Protein AF-A0A1I5AHB1-F1 (afdb_monomer)

Solvent-accessible surface area (backbone atoms only — not comparable to full-atom values): 4592 Å² total; per-residue (Å²): 130,82,53,74,68,56,57,51,50,54,47,67,75,32,63,68,62,44,22,51,57,49,12,53,50,34,43,76,64,52,40,63,62,47,78,52,43,39,49,46,83,52,96,94,46,73,43,64,39,43,66,46,49,50,54,10,49,69,69,22,85,41,59,49,82,41,77,49,65,47,85,60,74,92,60,80,83,130

pLDDT: mean 87.08, std 12.67, range [50.91, 98.5]

Structure (mmCIF, N/CA/C/O backbone):
data_AF-A0A1I5AHB1-F1
#
_entry.id   AF-A0A1I5AHB1-F1
#
loop_
_atom_site.group_PDB
_atom_site.id
_atom_site.type_symbol
_atom_site.label_atom_id
_atom_site.label_alt_id
_atom_site.label_comp_id
_atom_site.label_asym_id
_atom_site.label_entity_id
_atom_site.label_seq_id
_atom_site.pdbx_PDB_ins_code
_atom_site.Cartn_x
_atom_site.Cartn_y
_atom_site.Cartn_z
_atom_site.occupancy
_atom_site.B_iso_or_equiv
_atom_site.auth_seq_id
_atom_site.auth_comp_id
_atom_site.auth_asym_id
_atom_site.auth_atom_id
_atom_site.pdbx_PDB_model_num
ATOM 1 N N . MET A 1 1 ? 5.169 24.578 8.650 1.00 50.91 1 MET A N 1
ATOM 2 C CA . MET A 1 1 ? 5.186 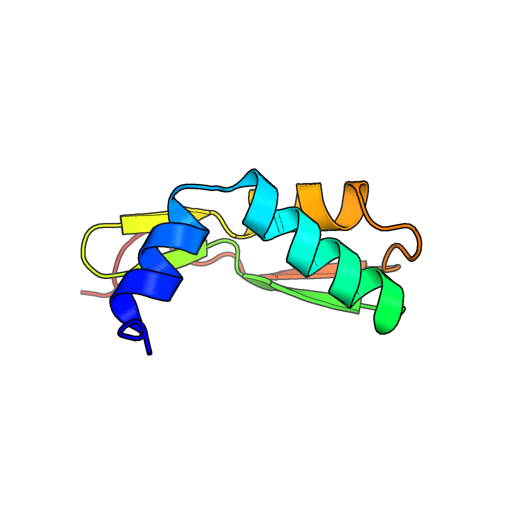23.107 8.538 1.00 50.91 1 MET A CA 1
ATOM 3 C C . MET A 1 1 ? 3.865 22.593 9.079 1.00 50.91 1 MET A C 1
ATOM 5 O O . MET A 1 1 ? 3.567 22.931 10.222 1.00 50.91 1 MET A O 1
ATOM 9 N N . PRO A 1 2 ? 3.045 21.894 8.281 1.00 59.84 2 PRO A N 1
ATOM 10 C CA . PRO A 1 2 ? 1.807 21.301 8.779 1.00 59.84 2 PRO A CA 1
ATOM 11 C C . PRO A 1 2 ? 2.112 20.315 9.908 1.00 59.84 2 PRO A C 1
ATOM 13 O O . PRO A 1 2 ? 3.183 19.701 9.949 1.00 59.84 2 PRO A O 1
ATOM 16 N N . ARG A 1 3 ? 1.185 20.191 10.858 1.00 81.75 3 ARG A N 1
ATOM 17 C CA . ARG A 1 3 ? 1.327 19.214 11.943 1.00 81.75 3 ARG A CA 1
ATOM 18 C C . ARG A 1 3 ? 1.182 17.810 11.361 1.00 81.75 3 ARG A C 1
ATOM 20 O O . ARG A 1 3 ? 0.390 17.607 10.448 1.00 81.75 3 ARG A O 1
ATOM 27 N N . TYR A 1 4 ? 1.883 16.833 11.937 1.00 67.50 4 TYR A N 1
ATOM 28 C CA . TYR A 1 4 ? 1.840 15.429 11.496 1.00 67.50 4 TYR A CA 1
ATOM 29 C C . TYR A 1 4 ? 0.405 14.907 11.276 1.00 67.50 4 TYR A C 1
ATOM 31 O O . TYR A 1 4 ? 0.118 14.242 10.282 1.00 67.50 4 TYR A O 1
ATOM 39 N N . ALA 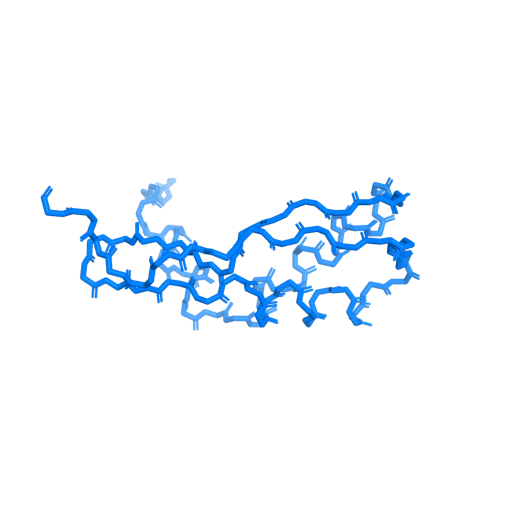A 1 5 ? -0.522 15.280 12.164 1.00 70.00 5 ALA A N 1
ATOM 40 C CA . ALA A 1 5 ? -1.935 14.917 12.063 1.00 70.00 5 ALA A CA 1
ATOM 41 C C . ALA A 1 5 ? -2.657 15.534 10.847 1.00 70.00 5 ALA 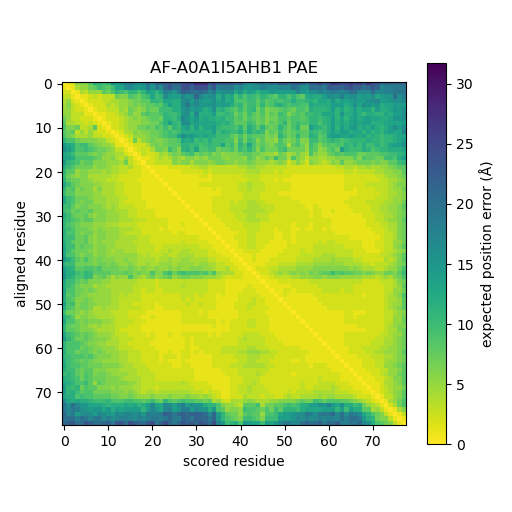A C 1
ATOM 43 O O . ALA A 1 5 ? -3.528 14.894 10.269 1.00 70.00 5 ALA A O 1
ATOM 44 N N . GLU A 1 6 ? -2.299 16.752 10.437 1.00 71.31 6 GLU A N 1
ATOM 45 C CA . GLU A 1 6 ? -2.916 17.443 9.295 1.00 71.31 6 GLU A CA 1
ATOM 46 C C . GLU A 1 6 ? -2.462 16.821 7.972 1.00 71.31 6 GLU A C 1
ATOM 48 O O . GLU A 1 6 ? -3.281 16.593 7.084 1.00 71.31 6 GLU A O 1
ATOM 53 N N . THR A 1 7 ? -1.174 16.472 7.865 1.00 65.81 7 THR A N 1
ATOM 54 C CA . THR A 1 7 ? -0.629 15.753 6.704 1.00 65.81 7 THR A CA 1
ATOM 55 C C . THR A 1 7 ? -1.254 14.373 6.540 1.00 65.81 7 THR A C 1
ATOM 57 O O . THR A 1 7 ? -1.587 13.989 5.424 1.00 65.81 7 THR A O 1
ATOM 60 N N . TYR A 1 8 ? -1.472 13.654 7.645 1.00 65.56 8 TYR A N 1
ATOM 61 C CA . TYR A 1 8 ? -2.121 12.342 7.619 1.00 65.56 8 TYR A CA 1
ATOM 62 C C . TYR A 1 8 ? -3.605 12.453 7.247 1.00 65.56 8 TYR A C 1
ATOM 64 O O . TYR A 1 8 ? -4.087 11.693 6.414 1.00 65.56 8 TYR A O 1
ATOM 72 N N . ALA A 1 9 ? -4.316 13.442 7.795 1.00 69.75 9 ALA A N 1
ATOM 73 C CA . ALA A 1 9 ? -5.718 13.681 7.463 1.00 69.75 9 ALA A CA 1
ATOM 74 C C . ALA A 1 9 ? -5.913 14.038 5.979 1.00 69.75 9 ALA A C 1
ATOM 76 O O . ALA A 1 9 ? -6.848 13.545 5.355 1.00 69.75 9 ALA A O 1
ATOM 77 N N . ALA A 1 10 ? -5.025 14.850 5.395 1.00 68.19 10 ALA A N 1
ATOM 78 C CA . ALA A 1 10 ? -5.059 15.161 3.965 1.00 68.19 10 ALA A CA 1
ATOM 79 C C . ALA A 1 10 ? -4.857 13.902 3.104 1.00 68.19 10 ALA A C 1
ATOM 81 O O . ALA A 1 10 ? -5.662 13.637 2.218 1.00 68.19 10 ALA A O 1
ATOM 82 N N . TRP A 1 11 ? -3.859 13.080 3.445 1.00 66.31 11 TRP A N 1
ATOM 83 C CA . TRP A 1 11 ? -3.585 11.792 2.790 1.00 66.31 11 TRP A CA 1
ATOM 84 C C . TRP A 1 11 ? -4.756 10.801 2.855 1.00 66.31 11 TRP A C 1
ATOM 86 O O . TRP A 1 11 ? -4.918 9.958 1.983 1.00 66.31 11 TRP A O 1
ATOM 96 N N . GLN A 1 12 ? -5.578 10.879 3.899 1.00 65.06 12 GLN A N 1
ATOM 97 C CA . GLN A 1 12 ? -6.709 9.972 4.105 1.00 65.06 12 GLN A CA 1
ATOM 98 C C . GLN A 1 12 ? -8.003 10.445 3.438 1.00 65.06 12 GLN A C 1
ATOM 100 O O . GLN A 1 12 ? -8.901 9.634 3.222 1.00 65.06 12 GLN A O 1
ATOM 105 N N . ASN A 1 13 ? -8.117 11.743 3.150 1.00 74.06 13 ASN A N 1
ATOM 106 C CA . ASN A 1 13 ? -9.265 12.325 2.452 1.00 74.06 13 ASN A CA 1
ATOM 107 C C . ASN A 1 13 ? -9.097 12.298 0.924 1.00 74.06 13 ASN A C 1
ATOM 109 O O . ASN A 1 13 ? -10.071 12.524 0.211 1.00 74.06 13 ASN A O 1
ATOM 113 N N . ASP A 1 14 ? -7.889 12.001 0.438 1.00 78.62 14 ASP A N 1
ATOM 114 C CA . ASP A 1 14 ? -7.569 11.819 -0.975 1.00 78.62 14 ASP A CA 1
ATOM 115 C C . ASP A 1 14 ? -6.981 10.416 -1.216 1.00 78.62 14 ASP A C 1
ATOM 117 O O . ASP A 1 14 ? -5.760 10.229 -1.238 1.00 78.62 14 ASP A O 1
ATOM 121 N N . PRO A 1 15 ? -7.841 9.396 -1.381 1.00 69.62 15 PRO A N 1
ATOM 122 C CA . PRO A 1 15 ? -7.372 8.046 -1.655 1.00 69.62 15 PRO A CA 1
ATO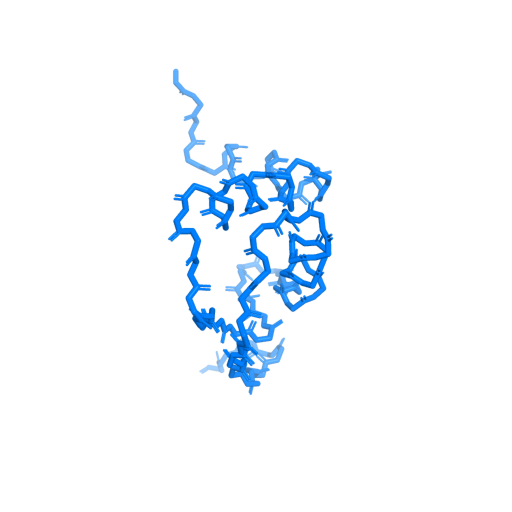M 123 C C . PRO A 1 15 ? -6.641 7.954 -3.005 1.00 69.62 15 PRO A C 1
ATOM 125 O O . PRO A 1 15 ? -5.795 7.078 -3.157 1.00 69.62 15 PRO A O 1
ATOM 128 N N . VAL A 1 16 ? -6.885 8.884 -3.942 1.00 77.56 16 VAL A N 1
ATOM 129 C CA . VAL A 1 16 ? -6.191 8.922 -5.237 1.00 77.56 16 VAL A CA 1
ATOM 130 C C . VAL A 1 16 ? -4.724 9.290 -5.060 1.00 77.56 16 VAL A C 1
ATOM 132 O O . VAL A 1 16 ? -3.848 8.585 -5.564 1.00 77.56 16 VAL A O 1
ATOM 135 N N . GLY A 1 17 ? -4.447 10.334 -4.279 1.00 81.06 17 GLY A N 1
ATOM 136 C CA . GLY A 1 17 ? -3.081 10.691 -3.907 1.00 81.06 17 GLY A CA 1
ATOM 137 C C . GLY A 1 17 ? -2.362 9.567 -3.150 1.00 81.06 17 GLY A C 1
ATOM 138 O O . GLY A 1 17 ? -1.169 9.347 -3.363 1.00 81.06 17 GLY A O 1
ATOM 139 N N . PHE A 1 18 ? -3.087 8.803 -2.320 1.00 78.75 18 PHE A N 1
ATOM 140 C CA . PHE A 1 18 ? -2.518 7.695 -1.543 1.00 78.75 18 PHE A CA 1
ATOM 141 C C . PHE A 1 18 ? -1.885 6.621 -2.436 1.00 78.75 18 PHE A C 1
ATOM 143 O O . PHE A 1 18 ? -0.709 6.280 -2.273 1.00 78.75 18 PHE A O 1
ATOM 150 N N . TRP A 1 19 ? -2.664 6.040 -3.354 1.00 85.69 19 TRP A N 1
ATOM 151 C CA . TRP A 1 19 ? -2.171 4.916 -4.152 1.00 85.69 19 TRP A CA 1
ATOM 152 C C . TRP A 1 19 ? -1.223 5.359 -5.268 1.00 85.69 19 TRP A C 1
ATOM 154 O O . TRP A 1 19 ? -0.355 4.578 -5.640 1.00 85.69 19 TRP A O 1
ATOM 164 N N . GLN A 1 20 ? -1.289 6.615 -5.729 1.00 91.62 20 GLN A N 1
ATOM 165 C CA . GLN A 1 20 ? -0.310 7.178 -6.673 1.00 91.62 20 GLN A CA 1
ATOM 166 C C . GLN A 1 20 ? 1.101 7.256 -6.081 1.00 91.62 20 GLN A C 1
ATOM 168 O O . GLN A 1 20 ? 2.081 6.838 -6.702 1.00 91.62 20 GLN A O 1
ATOM 173 N N . GLU A 1 21 ? 1.213 7.747 -4.852 1.00 92.56 21 GLU A N 1
ATOM 174 C CA . GLU A 1 21 ? 2.490 7.827 -4.139 1.00 92.56 21 GLU A CA 1
ATOM 175 C C . GLU A 1 21 ? 3.039 6.437 -3.794 1.00 92.56 21 GLU A C 1
ATOM 177 O O . GLU A 1 21 ? 4.250 6.207 -3.817 1.00 92.56 21 GLU A O 1
ATOM 182 N N . LEU A 1 22 ? 2.159 5.476 -3.496 1.00 94.69 22 LEU A N 1
ATOM 183 C CA . LEU A 1 22 ? 2.568 4.089 -3.289 1.00 94.69 22 LEU A CA 1
ATOM 184 C C . LEU A 1 22 ? 3.016 3.417 -4.598 1.00 94.69 22 LEU A C 1
ATOM 186 O O . LEU A 1 22 ? 4.047 2.749 -4.584 1.00 94.69 22 LEU A O 1
ATOM 190 N N . ALA A 1 23 ? 2.313 3.633 -5.713 1.00 97.06 23 ALA A N 1
ATOM 191 C CA . ALA A 1 23 ? 2.703 3.133 -7.032 1.00 97.06 23 ALA A CA 1
ATOM 192 C C . ALA A 1 23 ? 4.084 3.664 -7.440 1.00 97.06 23 ALA A C 1
ATOM 194 O O . ALA A 1 23 ? 4.965 2.883 -7.779 1.00 97.06 23 ALA A O 1
ATOM 195 N N . THR A 1 24 ? 4.324 4.965 -7.244 1.00 97.38 24 THR A N 1
ATOM 196 C CA . THR A 1 24 ? 5.631 5.596 -7.501 1.00 97.38 24 THR A CA 1
ATOM 197 C C . THR A 1 24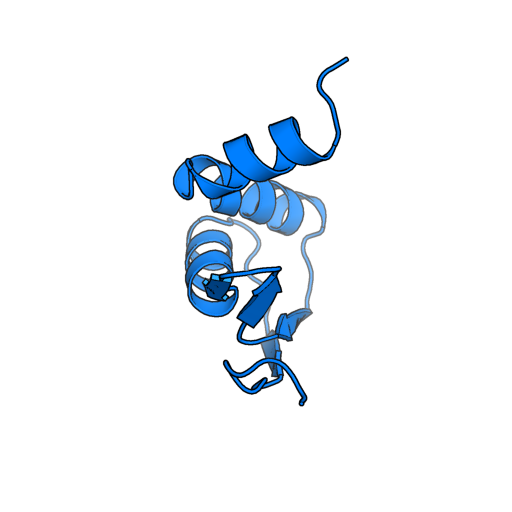 ? 6.762 4.912 -6.722 1.00 97.38 24 THR A C 1
ATOM 199 O O . THR A 1 24 ? 7.853 4.703 -7.248 1.00 97.38 24 THR A O 1
ATOM 202 N N . ARG A 1 25 ? 6.513 4.513 -5.466 1.00 97.50 25 ARG A N 1
ATOM 203 C CA . ARG A 1 25 ? 7.496 3.775 -4.652 1.00 97.50 25 ARG A CA 1
ATOM 204 C C . ARG A 1 25 ? 7.696 2.336 -5.118 1.00 97.50 25 ARG A C 1
ATOM 206 O O . ARG A 1 25 ? 8.804 1.823 -4.999 1.00 97.50 25 ARG A O 1
ATOM 213 N N . ILE A 1 26 ? 6.641 1.676 -5.592 1.00 98.25 26 ILE A N 1
ATOM 214 C CA . ILE A 1 26 ? 6.740 0.339 -6.189 1.00 98.25 26 ILE A CA 1
ATOM 215 C C . ILE A 1 26 ? 7.595 0.416 -7.459 1.00 98.25 26 ILE A C 1
ATOM 217 O O . ILE A 1 26 ? 8.503 -0.396 -7.621 1.00 98.25 26 ILE A O 1
ATOM 221 N N . ASP A 1 27 ? 7.372 1.426 -8.298 1.00 98.44 27 ASP A N 1
ATOM 222 C CA . ASP A 1 27 ? 8.124 1.622 -9.535 1.00 98.44 27 ASP A CA 1
ATOM 223 C C . ASP A 1 27 ? 9.602 1.899 -9.291 1.00 98.44 27 ASP A C 1
ATOM 225 O O . ASP A 1 27 ? 10.445 1.250 -9.910 1.00 98.44 27 ASP A O 1
ATOM 229 N N . ASP A 1 28 ? 9.919 2.793 -8.355 1.00 98.44 28 ASP A N 1
ATOM 230 C CA . ASP A 1 28 ? 11.302 3.126 -7.998 1.00 98.44 28 ASP A CA 1
ATOM 231 C C . ASP A 1 28 ? 12.047 1.932 -7.373 1.00 98.44 28 ASP A C 1
ATOM 233 O O . ASP A 1 28 ? 13.199 1.655 -7.708 1.00 98.44 28 ASP A O 1
ATOM 237 N N . ALA A 1 29 ? 11.382 1.178 -6.489 1.00 98.12 29 ALA A N 1
ATOM 238 C CA . ALA A 1 29 ? 12.009 0.066 -5.777 1.00 98.12 29 ALA A CA 1
ATOM 239 C C . ALA A 1 29 ? 12.051 -1.250 -6.574 1.00 98.12 29 ALA A C 1
ATOM 241 O O . ALA A 1 29 ? 12.819 -2.144 -6.211 1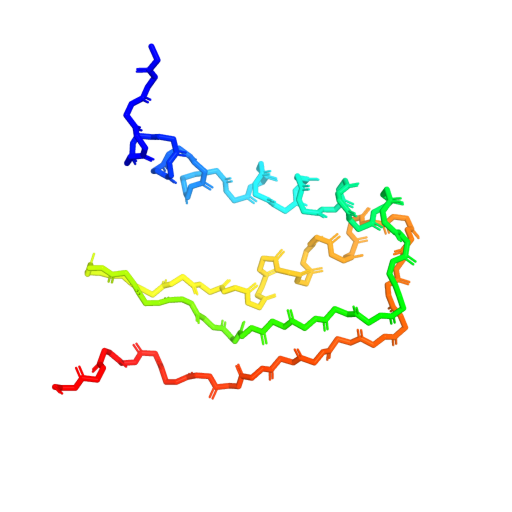.00 98.12 29 ALA A O 1
ATOM 242 N N . ALA A 1 30 ? 11.203 -1.398 -7.599 1.00 98.19 30 ALA A N 1
ATOM 243 C CA . ALA A 1 30 ? 10.992 -2.627 -8.370 1.00 98.19 30 ALA A CA 1
ATOM 244 C C . ALA A 1 30 ? 10.970 -3.910 -7.497 1.00 98.19 30 ALA A C 1
ATOM 246 O O . ALA A 1 30 ? 11.764 -4.839 -7.708 1.00 98.19 30 ALA A O 1
ATOM 247 N N . PRO A 1 31 ? 10.111 -3.974 -6.458 1.00 98.19 31 PRO A N 1
ATOM 248 C CA . PRO A 1 31 ? 10.187 -5.016 -5.449 1.00 98.19 31 PRO A CA 1
ATOM 249 C C . PRO A 1 31 ? 9.713 -6.363 -5.992 1.00 98.19 31 PRO A C 1
ATOM 251 O O . PRO A 1 31 ? 8.734 -6.458 -6.723 1.00 98.19 31 PRO A O 1
ATOM 254 N N . LYS A 1 32 ? 10.345 -7.446 -5.536 1.00 98.50 32 LYS A N 1
ATOM 255 C CA . LYS A 1 32 ? 9.870 -8.809 -5.818 1.00 98.50 32 LYS A CA 1
ATOM 256 C C . LYS A 1 32 ? 8.671 -9.215 -4.968 1.00 98.50 32 LYS A C 1
ATOM 258 O O . LYS A 1 32 ? 7.818 -9.972 -5.422 1.00 98.50 32 LYS A O 1
ATOM 263 N N . VAL A 1 33 ? 8.607 -8.710 -3.738 1.00 98.12 33 VAL A N 1
ATOM 264 C CA . VAL A 1 33 ? 7.529 -9.007 -2.795 1.00 98.12 33 VAL A CA 1
ATOM 265 C C . VAL A 1 33 ? 7.121 -7.739 -2.063 1.00 98.12 33 VAL A C 1
ATOM 267 O O . VAL A 1 33 ? 7.979 -7.000 -1.583 1.00 98.12 33 VAL A O 1
ATOM 270 N N . VAL A 1 34 ? 5.813 -7.534 -1.915 1.00 97.94 34 VAL A N 1
ATOM 271 C CA . VAL A 1 34 ? 5.240 -6.548 -0.992 1.00 97.94 34 VAL A CA 1
ATOM 272 C C . VAL A 1 34 ? 4.646 -7.270 0.215 1.00 97.94 34 VAL A C 1
ATOM 274 O O . VAL A 1 34 ? 3.958 -8.281 0.074 1.00 97.94 34 VAL A O 1
ATOM 277 N N . ILE A 1 35 ? 4.909 -6.753 1.414 1.00 97.50 35 ILE A N 1
ATOM 278 C CA . ILE A 1 35 ? 4.337 -7.257 2.667 1.00 97.50 35 ILE A CA 1
ATOM 279 C C . ILE A 1 35 ? 3.461 -6.160 3.265 1.00 97.50 35 ILE A C 1
ATOM 281 O O . ILE A 1 35 ? 3.901 -5.020 3.406 1.00 97.50 35 ILE A O 1
ATOM 285 N N . SER A 1 36 ? 2.225 -6.501 3.620 1.00 96.38 36 SER A N 1
ATOM 286 C CA . SER A 1 36 ? 1.255 -5.564 4.184 1.00 96.38 36 SER A CA 1
ATOM 287 C C . SER A 1 36 ? 0.302 -6.250 5.171 1.00 96.38 36 SER A C 1
ATOM 289 O O . SER A 1 36 ? 0.406 -7.443 5.461 1.00 96.38 36 SER A O 1
ATOM 291 N N . ALA A 1 37 ? -0.649 -5.483 5.693 1.00 95.69 37 ALA A N 1
ATOM 292 C CA . ALA A 1 37 ? -1.776 -5.963 6.481 1.00 95.69 37 ALA A CA 1
ATOM 293 C C . ALA A 1 37 ? -3.100 -5.628 5.780 1.00 95.69 37 ALA A C 1
ATOM 295 O O . ALA A 1 37 ? -3.162 -4.737 4.937 1.00 95.69 37 ALA A O 1
ATOM 296 N N . SER A 1 38 ? -4.190 -6.303 6.147 1.00 94.12 38 SER A N 1
ATOM 297 C CA . SER A 1 38 ? -5.521 -6.027 5.592 1.00 94.12 38 SER A CA 1
ATOM 298 C C . SER A 1 38 ? -6.047 -4.642 5.971 1.00 94.12 38 SER A C 1
ATOM 300 O O . SER A 1 38 ? -6.756 -4.020 5.178 1.00 94.12 38 SER A O 1
ATOM 302 N N . CYS A 1 39 ? -5.716 -4.166 7.175 1.00 93.12 39 CYS A N 1
ATOM 303 C CA . CYS A 1 39 ? -6.151 -2.871 7.680 1.00 93.12 39 CYS A CA 1
ATOM 304 C C . CYS A 1 39 ? -5.208 -2.261 8.730 1.00 93.12 39 CYS A C 1
ATOM 306 O O . CYS A 1 39 ? -4.437 -2.960 9.396 1.00 93.12 39 CYS A O 1
ATOM 308 N N . GLY A 1 40 ? -5.322 -0.943 8.897 1.00 90.06 40 GLY A N 1
ATOM 309 C CA . GLY A 1 40 ? -4.805 -0.185 10.034 1.00 90.06 40 GLY A CA 1
ATOM 310 C C . GLY A 1 40 ? -5.935 0.227 10.976 1.00 90.06 40 GLY A C 1
ATOM 311 O O . GLY A 1 40 ? -7.048 0.493 10.526 1.00 90.06 40 GLY A O 1
ATOM 312 N N . ILE A 1 41 ? -5.660 0.293 12.279 1.00 89.62 41 ILE A N 1
ATOM 313 C CA . ILE A 1 41 ? -6.625 0.751 13.287 1.00 89.62 41 ILE A CA 1
ATOM 314 C C . ILE A 1 41 ? -6.141 2.080 13.854 1.00 89.62 41 ILE A C 1
ATOM 316 O O . ILE A 1 41 ? -5.088 2.144 14.486 1.00 89.62 41 ILE A O 1
ATOM 320 N N . GLU A 1 42 ? -6.938 3.122 13.654 1.00 86.31 42 GLU A N 1
ATOM 321 C CA . GLU A 1 42 ? -6.725 4.460 14.199 1.00 86.31 42 GLU A CA 1
ATOM 322 C C . GLU A 1 42 ? -7.839 4.791 15.209 1.00 86.31 42 GLU A C 1
ATOM 324 O O . GLU A 1 42 ? -8.896 4.146 15.208 1.00 86.31 42 GLU A O 1
ATOM 329 N N . PRO A 1 43 ? -7.653 5.782 16.101 1.00 85.69 43 PRO A N 1
ATOM 330 C CA . PRO A 1 43 ? -8.728 6.238 16.976 1.00 85.69 43 PRO A CA 1
ATOM 331 C C . PRO A 1 43 ? -9.992 6.593 16.174 1.00 85.69 43 PRO A C 1
ATOM 333 O O . PRO A 1 43 ? -10.000 7.534 15.389 1.00 85.69 43 PRO A O 1
ATOM 336 N N . GLY A 1 44 ? -11.062 5.818 16.375 1.00 83.50 44 GLY A N 1
ATOM 337 C CA . GLY A 1 44 ? -12.362 6.039 15.735 1.00 83.50 44 GLY A CA 1
ATOM 338 C C . GLY A 1 44 ? -12.499 5.527 14.297 1.00 83.50 44 GLY A C 1
ATOM 339 O O . GLY A 1 44 ? -13.549 5.759 13.702 1.00 83.50 44 GLY A O 1
ATOM 340 N N . ARG A 1 45 ? -11.500 4.834 13.722 1.00 84.69 45 ARG A N 1
ATOM 341 C CA . ARG A 1 45 ? -11.576 4.392 12.318 1.00 84.69 45 ARG A CA 1
ATOM 342 C C . ARG A 1 45 ? -10.715 3.168 11.990 1.00 84.69 45 ARG A C 1
ATOM 344 O O . ARG A 1 45 ? -9.664 2.939 12.581 1.00 84.69 45 ARG A O 1
ATOM 351 N N . VAL A 1 46 ? -11.154 2.418 10.980 1.00 88.56 46 VAL A N 1
ATOM 352 C CA . VAL A 1 46 ? -10.391 1.356 10.309 1.00 88.56 46 VAL A CA 1
ATOM 353 C C . VAL A 1 46 ? -9.955 1.855 8.931 1.00 88.56 46 VAL A C 1
ATOM 355 O O . VAL A 1 46 ? -10.790 2.321 8.160 1.00 88.56 46 VAL A O 1
ATOM 358 N N . ILE A 1 47 ? -8.666 1.749 8.612 1.00 87.88 47 ILE A N 1
ATOM 359 C CA . ILE A 1 47 ? -8.109 2.056 7.289 1.00 87.88 47 ILE A CA 1
ATOM 360 C C . ILE A 1 47 ? -7.993 0.758 6.500 1.00 87.88 47 ILE A C 1
ATOM 362 O O . ILE A 1 47 ? -7.273 -0.145 6.917 1.00 87.88 47 ILE A O 1
ATOM 366 N N . ALA A 1 48 ? -8.676 0.650 5.363 1.00 89.94 48 ALA A N 1
ATOM 367 C CA . ALA A 1 48 ? -8.614 -0.535 4.512 1.00 89.94 48 ALA A CA 1
ATOM 368 C C . ALA A 1 48 ? -7.349 -0.503 3.635 1.00 89.94 48 ALA A C 1
ATOM 370 O O . ALA A 1 48 ? -7.380 -0.031 2.505 1.00 89.94 48 ALA A O 1
ATOM 371 N N . TYR A 1 49 ? -6.226 -1.000 4.158 1.00 92.38 49 TYR A N 1
ATOM 372 C CA . TYR A 1 49 ? -4.949 -1.020 3.435 1.00 92.38 49 TYR A CA 1
ATOM 373 C C . TYR A 1 49 ? -4.985 -1.870 2.174 1.00 92.38 49 TYR A C 1
ATOM 375 O O . TYR A 1 49 ? -4.388 -1.480 1.179 1.00 92.38 49 TYR A O 1
ATOM 383 N N . LYS A 1 50 ? -5.666 -3.022 2.200 1.00 93.00 50 LYS A N 1
ATOM 384 C CA . LYS A 1 50 ? -5.640 -3.939 1.058 1.00 93.00 50 LYS A CA 1
ATOM 385 C C . LYS A 1 50 ? -6.191 -3.306 -0.234 1.00 93.00 50 LYS A C 1
ATOM 387 O O . LYS A 1 50 ? -5.449 -3.325 -1.204 1.00 93.00 50 LYS A O 1
ATOM 392 N N . PRO A 1 51 ? -7.387 -2.688 -0.257 1.00 92.94 51 PRO A N 1
ATOM 393 C CA . PRO A 1 51 ? -7.853 -1.976 -1.448 1.00 92.94 51 PRO A CA 1
ATOM 394 C C . PRO A 1 51 ? -6.877 -0.897 -1.928 1.00 92.94 51 PRO A C 1
ATOM 396 O O . PRO A 1 51 ? -6.597 -0.813 -3.112 1.00 92.94 51 PRO A O 1
ATOM 399 N N . LEU A 1 52 ? -6.296 -0.117 -1.010 1.00 92.31 52 LEU A N 1
ATOM 400 C CA . LEU A 1 52 ? -5.332 0.927 -1.373 1.00 92.31 52 LEU A CA 1
ATOM 401 C C . LEU A 1 52 ? -4.050 0.358 -1.999 1.00 92.31 52 LEU A C 1
ATOM 403 O O . LEU A 1 52 ? -3.481 0.954 -2.908 1.00 92.31 52 LEU A O 1
ATOM 407 N N . LEU A 1 53 ? -3.582 -0.781 -1.489 1.00 94.94 53 LEU A N 1
ATOM 408 C CA . LEU A 1 53 ? -2.419 -1.479 -2.021 1.00 94.94 53 LEU A CA 1
ATOM 409 C C . LEU A 1 53 ? -2.715 -2.123 -3.379 1.00 94.94 53 LEU A C 1
ATOM 411 O O . LEU A 1 53 ? -1.856 -2.074 -4.253 1.00 94.94 53 LEU A O 1
ATOM 415 N N . ASP A 1 54 ? -3.900 -2.711 -3.548 1.00 96.25 54 ASP A N 1
ATOM 416 C CA . ASP A 1 54 ? -4.316 -3.324 -4.812 1.00 96.25 54 ASP A CA 1
ATOM 417 C C . ASP A 1 54 ? -4.308 -2.267 -5.937 1.00 96.25 54 ASP A C 1
ATOM 419 O O . ASP A 1 54 ? -3.637 -2.463 -6.946 1.00 96.25 54 ASP A O 1
ATOM 423 N N . GLU A 1 55 ? -4.916 -1.096 -5.709 1.00 96.06 55 GLU A N 1
ATOM 424 C CA . GLU A 1 55 ? -4.925 0.014 -6.681 1.00 96.06 55 GLU A CA 1
ATOM 425 C C . GLU A 1 55 ? -3.513 0.540 -6.996 1.00 96.06 55 GLU A C 1
ATOM 427 O O . GLU A 1 55 ? -3.193 0.861 -8.140 1.00 96.06 55 GLU A O 1
ATOM 432 N N . ALA A 1 56 ? -2.632 0.605 -5.993 1.00 96.50 56 ALA A N 1
ATOM 433 C CA . ALA A 1 56 ? -1.252 1.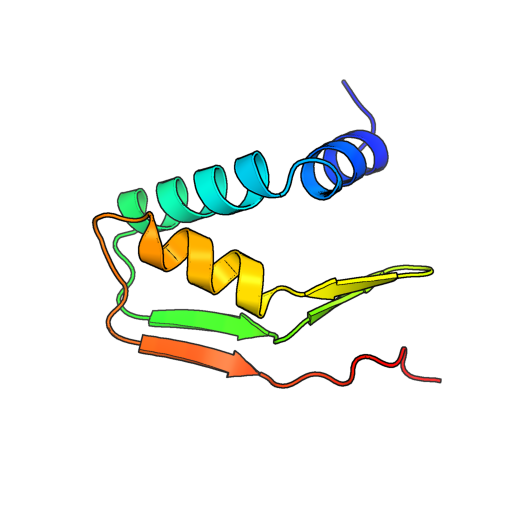037 -6.201 1.00 96.50 56 ALA A CA 1
ATOM 434 C C . ALA A 1 56 ? -0.442 0.036 -7.041 1.00 96.50 56 ALA A C 1
ATOM 436 O O . ALA A 1 56 ? 0.363 0.444 -7.874 1.00 96.50 56 ALA A O 1
ATOM 437 N N . ILE A 1 57 ? -0.645 -1.268 -6.827 1.00 97.31 57 ILE A N 1
ATOM 438 C CA . ILE A 1 57 ? -0.007 -2.326 -7.622 1.00 97.31 57 ILE A CA 1
ATOM 439 C C . ILE A 1 57 ? -0.537 -2.314 -9.060 1.00 97.31 57 ILE A C 1
ATOM 441 O O . ILE A 1 57 ? 0.239 -2.504 -9.998 1.00 97.31 57 ILE A O 1
ATOM 445 N N . ASP A 1 58 ? -1.837 -2.087 -9.242 1.00 97.31 58 ASP A N 1
ATOM 446 C CA . ASP A 1 58 ? -2.446 -2.018 -10.570 1.00 97.31 58 ASP A CA 1
ATOM 447 C C . ASP A 1 58 ? -1.889 -0.840 -11.378 1.00 97.31 58 ASP A C 1
ATOM 449 O O . ASP A 1 58 ? -1.539 -1.017 -12.553 1.00 97.31 58 ASP A O 1
ATOM 453 N N . LEU A 1 59 ? -1.727 0.318 -10.726 1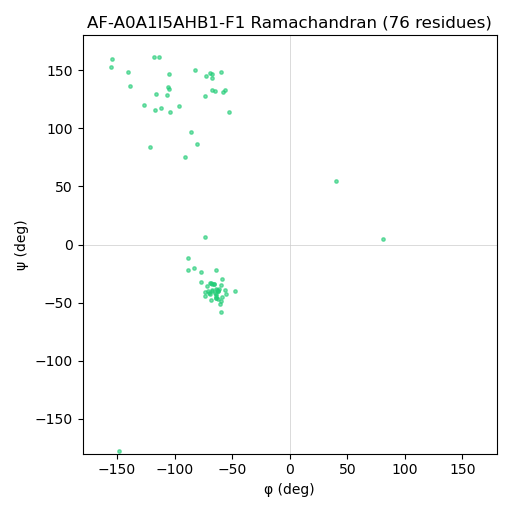.00 96.94 59 LEU A N 1
ATOM 454 C CA . LEU A 1 59 ? -1.164 1.535 -11.310 1.00 96.94 59 LEU A CA 1
ATOM 455 C C . LEU A 1 59 ? 0.342 1.441 -11.615 1.00 96.94 59 LEU A C 1
ATOM 457 O O . LEU A 1 59 ? 0.783 2.061 -12.577 1.00 96.94 59 LEU A O 1
ATOM 461 N N . ALA A 1 60 ? 1.116 0.699 -10.821 1.00 97.62 60 ALA A N 1
ATOM 462 C CA . ALA A 1 60 ? 2.567 0.586 -10.987 1.00 97.62 60 ALA A CA 1
ATOM 463 C C . ALA A 1 60 ? 2.965 -0.155 -12.279 1.00 97.62 60 ALA A C 1
ATOM 465 O O . ALA A 1 60 ? 2.359 -1.168 -12.653 1.00 97.62 60 ALA A O 1
ATOM 466 N N . ASP A 1 61 ? 4.042 0.291 -12.918 1.00 98.12 61 ASP A N 1
ATOM 467 C CA . ASP A 1 61 ? 4.685 -0.385 -14.047 1.00 98.12 61 ASP A CA 1
ATOM 468 C C . ASP A 1 61 ? 5.458 -1.635 -13.580 1.00 98.12 61 ASP A C 1
ATOM 470 O O . ASP A 1 61 ? 5.332 -2.718 -14.164 1.00 98.12 61 ASP A O 1
ATOM 474 N N . ASN A 1 62 ? 6.212 -1.525 -12.482 1.00 97.81 62 ASN A N 1
ATOM 475 C CA . ASN A 1 62 ? 7.025 -2.609 -11.923 1.00 97.81 62 ASN A CA 1
ATOM 476 C C . ASN A 1 62 ? 6.239 -3.429 -10.893 1.00 97.81 62 ASN A C 1
ATOM 478 O O . ASN A 1 62 ? 6.445 -3.330 -9.682 1.00 97.81 62 ASN A O 1
ATOM 482 N N . LYS A 1 63 ? 5.332 -4.278 -11.382 1.00 98.19 63 LYS A N 1
ATOM 483 C CA . LYS A 1 63 ? 4.475 -5.105 -10.521 1.00 98.19 63 LYS A CA 1
ATOM 484 C C . LYS A 1 63 ? 5.285 -6.137 -9.716 1.00 98.19 63 LYS A C 1
ATOM 486 O O . LYS A 1 63 ? 6.096 -6.857 -10.301 1.00 98.19 63 LYS A O 1
ATOM 491 N N . PRO A 1 64 ? 5.045 -6.261 -8.396 1.00 98.25 64 PRO A N 1
ATOM 492 C CA . PRO A 1 64 ? 5.676 -7.297 -7.591 1.00 98.25 64 PRO A CA 1
ATOM 493 C C . PRO A 1 64 ? 5.173 -8.690 -7.978 1.00 98.25 64 PRO A C 1
ATOM 495 O O . PRO A 1 64 ? 3.996 -8.876 -8.284 1.00 98.25 64 PRO A O 1
ATOM 498 N N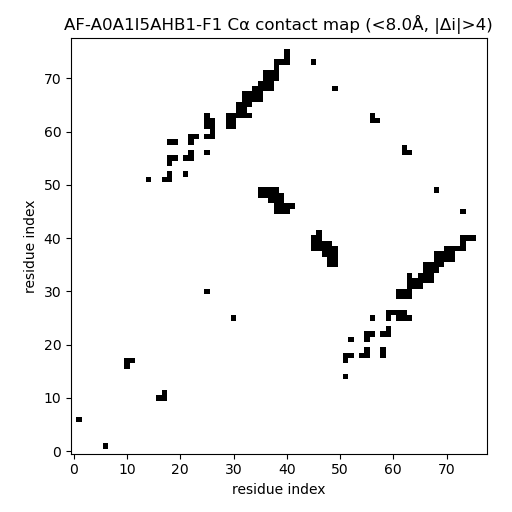 . ASP A 1 65 ? 6.048 -9.691 -7.874 1.00 98.25 65 ASP A N 1
ATOM 499 C CA . ASP A 1 65 ? 5.706 -11.087 -8.176 1.00 98.25 65 ASP A CA 1
ATOM 500 C C . ASP A 1 65 ? 4.724 -11.653 -7.127 1.00 98.25 65 ASP A C 1
ATOM 502 O O . ASP A 1 65 ? 3.853 -12.471 -7.436 1.00 98.25 65 ASP A O 1
ATOM 506 N N . HIS A 1 66 ? 4.845 -11.203 -5.869 1.00 97.69 66 HIS A N 1
ATOM 507 C CA . HIS A 1 66 ? 3.996 -11.643 -4.762 1.00 97.69 66 HIS A CA 1
ATOM 508 C C . HIS A 1 66 ? 3.598 -10.509 -3.810 1.00 97.69 66 HIS A C 1
ATOM 510 O O . HIS A 1 66 ? 4.372 -9.597 -3.521 1.00 97.69 66 HIS A O 1
ATOM 516 N N . CYS A 1 67 ? 2.402 -10.630 -3.231 1.00 97.12 67 CYS A N 1
ATOM 517 C CA . CYS A 1 67 ? 1.926 -9.772 -2.151 1.00 97.12 67 CYS A CA 1
ATOM 518 C C . CYS A 1 67 ? 1.471 -10.628 -0.962 1.00 97.12 67 CYS A C 1
ATOM 520 O O . CYS A 1 67 ? 0.559 -11.447 -1.085 1.00 97.12 67 CYS A O 1
ATOM 522 N N . VAL A 1 68 ? 2.095 -10.432 0.200 1.00 97.38 68 VAL A N 1
ATOM 523 C CA . VAL A 1 68 ? 1.755 -11.125 1.448 1.00 97.38 68 VAL A CA 1
ATOM 524 C C . VAL A 1 68 ? 0.993 -10.164 2.352 1.00 97.38 68 VAL A C 1
ATOM 526 O O . VAL A 1 68 ? 1.553 -9.182 2.832 1.00 97.38 68 VAL A O 1
ATOM 529 N N . CYS A 1 69 ? -0.282 -10.458 2.606 1.00 95.94 69 CYS A N 1
ATOM 530 C CA . CYS A 1 69 ? -1.153 -9.619 3.430 1.00 95.94 69 CYS A CA 1
ATOM 531 C C . CYS A 1 69 ? -1.616 -10.356 4.689 1.00 95.94 69 CYS A C 1
ATOM 533 O O . CYS A 1 69 ? -2.378 -11.322 4.605 1.00 95.94 69 CYS A O 1
ATOM 535 N N . GLU A 1 70 ? -1.211 -9.867 5.861 1.00 95.88 70 GLU A N 1
ATOM 536 C CA . GLU A 1 70 ? -1.697 -10.376 7.145 1.00 95.88 70 GLU A CA 1
ATOM 537 C C . GLU A 1 70 ? -3.138 -9.915 7.393 1.00 95.88 70 GLU A C 1
ATOM 539 O O . GLU A 1 70 ? -3.463 -8.730 7.281 1.00 95.88 70 GLU A O 1
ATOM 544 N N . ARG A 1 71 ? -4.035 -10.857 7.697 1.00 93.75 71 ARG A N 1
ATOM 545 C CA . ARG A 1 71 ? -5.443 -10.545 7.949 1.00 93.75 71 ARG A CA 1
ATOM 546 C C . ARG A 1 71 ? -5.648 -10.152 9.410 1.00 93.75 71 ARG A C 1
ATOM 548 O O . ARG A 1 71 ? -5.876 -11.008 10.259 1.00 93.75 71 ARG A O 1
ATOM 555 N N . ARG A 1 72 ? -5.669 -8.843 9.654 1.00 92.19 72 ARG A N 1
ATOM 556 C CA . ARG A 1 72 ? -5.921 -8.234 10.964 1.00 92.19 72 ARG A CA 1
ATOM 557 C C . ARG A 1 72 ? -7.408 -8.138 11.262 1.00 92.19 72 ARG A C 1
ATOM 559 O O . ARG A 1 72 ? -8.235 -7.960 10.368 1.00 92.19 72 ARG A O 1
ATOM 566 N N . SER A 1 73 ? -7.748 -8.199 12.546 1.00 86.62 73 SER A N 1
ATOM 567 C CA . SER A 1 73 ? -9.096 -7.886 13.009 1.00 86.62 73 SER A CA 1
ATOM 568 C C . SER A 1 73 ? -9.400 -6.400 12.814 1.00 86.62 73 SER A C 1
ATOM 570 O O . SER A 1 73 ? -8.639 -5.549 13.270 1.00 86.62 73 SER A O 1
ATOM 572 N N . ASN A 1 74 ? -10.569 -6.082 12.253 1.00 79.88 74 ASN A N 1
ATOM 573 C CA . ASN A 1 74 ? -11.067 -4.703 12.123 1.00 79.88 74 ASN A CA 1
ATOM 574 C C . ASN A 1 74 ? -11.549 -4.100 13.461 1.00 79.88 74 ASN A C 1
ATOM 576 O O . ASN A 1 74 ? -12.131 -3.019 13.495 1.00 79.88 74 ASN A O 1
ATOM 580 N N . THR A 1 75 ? -11.343 -4.807 14.570 1.00 71.75 75 THR A N 1
ATOM 581 C CA . THR A 1 75 ? -11.693 -4.384 15.925 1.00 71.75 75 THR A CA 1
ATOM 582 C C . THR A 1 75 ? -10.439 -3.968 16.676 1.00 71.75 75 THR A C 1
ATOM 584 O O . THR A 1 75 ? -9.447 -4.698 16.675 1.00 71.75 75 THR A O 1
ATOM 587 N N . ARG A 1 76 ? -10.494 -2.826 17.368 1.00 65.31 76 ARG A N 1
ATOM 588 C CA . ARG A 1 76 ? -9.446 -2.438 18.318 1.00 65.31 76 ARG A CA 1
ATOM 589 C C . ARG A 1 76 ? -9.327 -3.542 19.386 1.00 65.31 76 ARG A C 1
ATOM 591 O O . ARG A 1 76 ? -10.372 -3.960 19.893 1.00 65.31 76 ARG A O 1
ATOM 598 N N . PRO A 1 77 ? -8.117 -4.036 19.714 1.00 62.50 77 PRO A N 1
ATOM 599 C CA . PRO A 1 77 ? -7.960 -4.936 20.852 1.00 62.50 77 PRO A CA 1
ATOM 600 C C . PRO A 1 77 ? -8.518 -4.234 22.098 1.00 62.50 77 PRO A C 1
ATOM 602 O O . PRO A 1 77 ? -8.287 -3.033 22.269 1.00 62.50 77 PRO A O 1
ATOM 605 N N . ARG A 1 78 ? -9.342 -4.953 22.870 1.00 56.25 78 ARG A N 1
ATOM 606 C CA . ARG A 1 78 ? -9.925 -4.436 24.116 1.00 56.25 78 ARG A CA 1
ATOM 607 C C . ARG A 1 78 ? -8.837 -4.088 25.121 1.00 56.25 78 ARG A C 1
ATOM 609 O O . ARG A 1 78 ? -7.829 -4.826 25.150 1.00 56.25 78 ARG A O 1
#

Nearest PDB structures (foldseek):
  5gxd-assembly1_A  TM=9.676E-01  e=8.098E-06  Dinoroseobacter shibae DFL 12 = DSM 16493
  5k85-assembly3_C  TM=8.583E-01  e=2.125E-02  Cryptococcus neoformans H99
  7l4g-assembly3_C  TM=8.591E-01  e=3.657E-02  Cryptococcus neoformans H99
  8g0r-assembly1_C  TM=8.542E-01  e=3.657E-02  Cryptococcus neoformans
  5ifi-assembly3_C  TM=8.582E-01  e=4.189E-02  Cryptococcus neoformans H99

Foldseek 3Di:
DDDPVVVVVVCQVCLVVQLCVVLVVCQVVLEQEAEEEQWDDDVPDIGRVVVSPVSSQVPHPSHHNYYHYHYDDSDDDD

Organism: NCBI:txid1005928

Secondary structure (DSSP, 8-state):
---HHHHHHHHHH-HHHHHHHHHHHHHHH--SEEEEES-EEETTEEE-HHHHHHHHHHH-SS--SEEEEE---SS---

InterPro domains:
  IPR042099 ANL, N-terminal domain [G3DSA:3.40.50.12780] (19-78)

Sequence (78 aa):
MPRYAETYAAWQNDPVGFWQELATRIDDAAPKVVISASCGIEPGRVIAYKPLLDEAIDLADNKPDHCVCERRSNTRPR

Radius of gyration: 13.67 Å; Cα contacts (8 Å, |Δi|>4): 95; chains: 1; bounding box: 24×35×38 Å

Mean predicted aligned error: 5.59 Å